Protein AF-A0A090RP21-F1 (afdb_monomer_lite)

Secondary structure (DSSP, 8-state):
------HHHHHHHHTT------S-HHHHHHHHHTTS-S-----TTTHHHHIIIIITTTSS-----SEEEE----------TT-HHHHHHHHHHHHHHHHHTHHHHHHHHHHHHHHHHTTGGGSEEEE---TT-

Organism: NCBI:txid990268

Structure (mmCIF, N/CA/C/O backbone):
data_AF-A0A090RP21-F1
#
_entry.id   AF-A0A090RP21-F1
#
loop_
_atom_site.group_PDB
_atom_site.id
_atom_site.type_symbol
_atom_site.label_atom_id
_atom_site.label_alt_id
_atom_site.label_comp_id
_atom_site.label_asym_id
_atom_site.label_entity_id
_atom_site.label_seq_id
_atom_site.pdbx_PDB_ins_code
_atom_site.Cartn_x
_atom_site.Cartn_y
_atom_site.Cartn_z
_atom_site.occupancy
_atom_site.B_iso_or_equiv
_atom_site.auth_seq_id
_atom_site.auth_comp_id
_atom_site.auth_asym_id
_atom_site.auth_atom_id
_atom_site.pdbx_PDB_model_num
ATOM 1 N N . MET A 1 1 ? -6.096 -27.782 4.492 1.00 27.73 1 MET A N 1
ATOM 2 C CA . MET A 1 1 ? -4.964 -26.935 4.060 1.00 27.73 1 MET A CA 1
ATOM 3 C C . MET A 1 1 ? -5.488 -25.522 3.886 1.00 27.73 1 MET A C 1
ATOM 5 O O . MET A 1 1 ? -6.234 -25.290 2.946 1.00 27.73 1 MET A O 1
ATOM 9 N N . ALA A 1 2 ? -5.179 -24.613 4.811 1.00 24.36 2 ALA A N 1
ATOM 10 C CA . ALA A 1 2 ? -5.430 -23.191 4.603 1.00 24.36 2 ALA A CA 1
ATOM 11 C C . ALA A 1 2 ? -4.261 -22.646 3.774 1.00 24.36 2 ALA A C 1
ATOM 13 O O . ALA A 1 2 ? -3.136 -22.577 4.258 1.00 24.36 2 ALA A O 1
ATOM 14 N N . SER A 1 3 ? -4.507 -22.364 2.497 1.00 31.22 3 SER A N 1
ATOM 15 C CA . SER A 1 3 ? -3.610 -21.519 1.714 1.00 31.22 3 SER A CA 1
ATOM 16 C C . SER A 1 3 ? -3.825 -20.102 2.237 1.00 31.22 3 SER A C 1
ATOM 18 O O . SER A 1 3 ? -4.931 -19.573 2.124 1.00 31.22 3 SER A O 1
ATOM 20 N N . LEU A 1 4 ? -2.803 -19.531 2.877 1.00 32.91 4 LEU A N 1
ATOM 21 C CA . LEU A 1 4 ? -2.715 -18.091 3.104 1.00 32.91 4 LEU A CA 1
ATOM 22 C C . LEU A 1 4 ? -2.572 -17.454 1.719 1.00 32.91 4 LEU A C 1
ATOM 24 O O . LEU A 1 4 ? -1.462 -17.267 1.228 1.00 32.91 4 LEU A O 1
ATOM 28 N N . ARG A 1 5 ? -3.699 -17.238 1.038 1.00 48.06 5 ARG A N 1
ATOM 29 C CA . ARG A 1 5 ? -3.730 -16.393 -0.154 1.00 48.06 5 ARG A CA 1
ATOM 30 C C . ARG A 1 5 ? -3.464 -14.964 0.314 1.00 48.06 5 ARG A C 1
ATOM 32 O O . ARG A 1 5 ? -4.000 -14.592 1.364 1.00 48.06 5 ARG A O 1
ATOM 39 N N . PRO A 1 6 ? -2.677 -14.160 -0.413 1.00 61.09 6 PRO A N 1
ATOM 40 C CA . PRO A 1 6 ? -2.678 -12.722 -0.194 1.00 61.09 6 PRO A CA 1
ATOM 41 C C . PRO A 1 6 ? -4.133 -12.249 -0.253 1.00 61.09 6 PRO A C 1
ATOM 43 O O . PRO A 1 6 ? -4.850 -12.612 -1.188 1.00 61.09 6 PRO A O 1
ATOM 46 N N . VAL A 1 7 ? -4.585 -11.502 0.756 1.00 65.31 7 VAL A N 1
ATOM 47 C CA . VAL A 1 7 ? -5.988 -11.052 0.869 1.00 65.31 7 VAL A CA 1
ATOM 48 C C . VAL A 1 7 ? -6.425 -10.316 -0.405 1.00 65.31 7 VAL A C 1
ATOM 50 O O . VAL A 1 7 ? -7.564 -10.448 -0.847 1.00 65.31 7 VAL A O 1
ATOM 53 N N . ASP A 1 8 ? -5.479 -9.651 -1.065 1.00 79.56 8 ASP A N 1
ATOM 54 C CA . ASP A 1 8 ? -5.719 -8.870 -2.272 1.00 79.56 8 ASP A CA 1
ATOM 55 C C . ASP A 1 8 ? -5.827 -9.718 -3.551 1.00 79.56 8 ASP A C 1
ATOM 57 O O . ASP A 1 8 ? -6.391 -9.262 -4.540 1.00 79.56 8 ASP A O 1
ATOM 61 N N . ALA A 1 9 ? -5.341 -10.965 -3.577 1.00 88.31 9 ALA A N 1
ATOM 62 C CA . ALA A 1 9 ? -5.292 -11.751 -4.816 1.00 88.31 9 ALA A CA 1
ATOM 63 C C . ALA A 1 9 ? -6.685 -11.969 -5.431 1.00 88.31 9 ALA A C 1
ATOM 65 O O . ALA A 1 9 ? -6.852 -11.921 -6.648 1.00 88.31 9 ALA A O 1
ATOM 66 N N . GLU A 1 10 ? -7.696 -12.193 -4.592 1.00 88.94 10 GLU A N 1
ATOM 67 C CA . GLU A 1 10 ? -9.078 -12.333 -5.049 1.00 88.94 10 GLU A CA 1
ATOM 68 C C . GLU A 1 10 ? -9.697 -10.983 -5.438 1.00 88.94 10 GLU A C 1
ATOM 70 O O . GLU A 1 10 ? -10.381 -10.906 -6.455 1.00 88.94 10 GLU A O 1
ATOM 75 N N . LEU A 1 11 ? -9.390 -9.910 -4.700 1.00 90.94 11 LEU A N 1
ATOM 76 C CA . LEU A 1 11 ? -9.810 -8.546 -5.034 1.00 90.94 11 LEU A CA 1
ATOM 77 C C . LEU A 1 11 ? -9.342 -8.163 -6.443 1.00 90.94 11 LEU A C 1
ATOM 79 O O . LEU A 1 11 ? -10.147 -7.747 -7.274 1.00 90.94 11 LEU A O 1
ATOM 83 N N . PHE A 1 12 ? -8.066 -8.380 -6.764 1.00 93.12 12 PHE A N 1
ATOM 84 C CA . PHE A 1 12 ? -7.530 -8.098 -8.096 1.00 93.12 12 PHE A CA 1
ATOM 85 C C . PHE A 1 12 ? -8.213 -8.943 -9.185 1.00 93.12 12 PHE A C 1
ATOM 87 O O . PHE A 1 12 ? -8.559 -8.418 -10.242 1.00 93.12 12 PHE A O 1
ATOM 94 N N . ARG A 1 13 ? -8.489 -10.232 -8.940 1.00 93.69 13 ARG A N 1
ATOM 95 C CA . ARG A 1 13 ? -9.213 -11.072 -9.917 1.00 93.69 13 ARG A CA 1
ATOM 96 C C . ARG A 1 13 ? -10.615 -10.569 -10.207 1.00 93.69 13 ARG A C 1
ATOM 98 O O . ARG A 1 13 ? -11.022 -10.546 -11.366 1.00 93.69 13 ARG A O 1
ATOM 105 N N . GLN A 1 14 ? -11.347 -10.169 -9.173 1.00 93.50 14 GLN A N 1
ATOM 106 C CA . GLN A 1 14 ? -12.709 -9.663 -9.334 1.00 93.50 14 GLN A CA 1
ATOM 107 C C . GLN A 1 14 ? -12.744 -8.321 -10.068 1.00 93.50 14 GLN A C 1
ATOM 109 O O . GLN A 1 14 ? -13.706 -8.037 -10.773 1.00 93.50 14 GLN A O 1
ATOM 114 N N . ASN A 1 15 ? -11.644 -7.570 -10.018 1.00 95.00 15 ASN A N 1
ATOM 115 C CA . ASN A 1 15 ? -11.440 -6.363 -10.813 1.00 95.00 15 ASN A CA 1
ATOM 116 C C . ASN A 1 15 ? -10.817 -6.629 -12.199 1.00 95.00 15 ASN A C 1
ATOM 118 O O . ASN A 1 15 ? -10.341 -5.708 -12.857 1.00 95.00 15 ASN A O 1
ATOM 122 N N . GLY A 1 16 ? -10.824 -7.882 -12.667 1.00 95.38 16 GLY A N 1
ATOM 123 C CA . GLY A 1 16 ? -10.448 -8.244 -14.035 1.00 95.38 16 GLY A CA 1
ATOM 124 C C . GLY A 1 16 ? -8.952 -8.450 -14.278 1.00 95.38 16 GLY A C 1
ATOM 125 O O . GLY A 1 16 ? -8.548 -8.620 -15.429 1.00 95.38 16 GLY A O 1
ATOM 126 N N . PHE A 1 17 ? -8.120 -8.470 -13.233 1.00 95.12 17 PHE A N 1
ATOM 127 C CA . PHE A 1 17 ? -6.693 -8.752 -13.377 1.00 95.12 17 PHE A CA 1
ATOM 128 C C . PHE A 1 17 ? -6.408 -10.257 -13.425 1.00 95.12 17 PHE A C 1
ATOM 130 O O . PHE A 1 17 ? -7.000 -11.064 -12.705 1.00 95.12 17 PHE A O 1
ATOM 137 N N . ASN A 1 18 ? -5.411 -10.635 -14.225 1.00 94.56 18 ASN A N 1
ATOM 138 C CA . ASN A 1 18 ? -4.840 -11.977 -14.190 1.00 94.56 18 ASN A CA 1
ATOM 139 C C . ASN A 1 18 ? -3.812 -12.059 -13.055 1.00 94.56 18 ASN A C 1
ATOM 141 O O . ASN A 1 18 ? -2.740 -11.469 -13.144 1.00 94.56 18 ASN A O 1
ATOM 145 N N . VAL A 1 19 ? -4.133 -12.795 -11.988 1.00 93.56 19 VAL A N 1
ATOM 146 C CA . VAL A 1 19 ? -3.294 -12.858 -10.779 1.00 93.56 19 VAL A CA 1
ATOM 147 C C . VAL A 1 19 ? -2.500 -14.161 -10.703 1.00 93.56 19 VAL A C 1
ATOM 149 O O . VAL A 1 19 ? -3.079 -15.252 -10.638 1.00 93.56 19 VAL A O 1
ATOM 152 N N . VAL A 1 20 ? -1.172 -14.035 -10.630 1.00 91.75 20 VAL A N 1
ATOM 153 C CA . VAL A 1 20 ? -0.220 -15.146 -10.477 1.00 91.75 20 VAL A CA 1
ATOM 154 C C . VAL A 1 20 ? 0.177 -15.313 -9.002 1.00 91.75 20 VAL A C 1
ATOM 156 O O . VAL A 1 20 ? 1.008 -14.578 -8.484 1.00 91.75 20 VAL A O 1
ATOM 159 N N . GLU A 1 21 ? -0.369 -16.328 -8.326 1.00 87.06 21 GLU A N 1
ATOM 160 C CA . GLU A 1 21 ? -0.042 -16.671 -6.926 1.00 87.06 21 GLU A CA 1
ATOM 161 C C . GLU A 1 21 ? 1.017 -17.781 -6.853 1.00 87.06 21 GLU A C 1
ATOM 163 O O . GLU A 1 21 ? 0.725 -18.944 -6.567 1.00 87.06 21 GLU A O 1
ATOM 168 N N . ARG A 1 22 ? 2.266 -17.454 -7.176 1.00 82.38 22 ARG A N 1
ATOM 169 C CA . ARG A 1 22 ? 3.395 -18.389 -7.051 1.00 82.38 22 ARG A CA 1
ATOM 170 C C . ARG A 1 22 ? 4.602 -17.668 -6.473 1.00 82.38 22 ARG A C 1
ATOM 172 O O . ARG A 1 22 ? 4.677 -16.447 -6.572 1.00 82.38 22 ARG A O 1
ATOM 179 N N . GLY A 1 23 ? 5.566 -18.441 -5.979 1.00 81.44 23 GLY A N 1
ATOM 180 C CA . GLY A 1 23 ? 6.829 -17.930 -5.451 1.00 81.44 23 GLY A CA 1
ATOM 181 C C . GLY A 1 23 ? 6.702 -17.297 -4.068 1.00 81.44 23 GLY A C 1
ATOM 182 O O . GLY A 1 23 ? 5.667 -17.383 -3.412 1.00 81.44 23 GLY A O 1
ATOM 183 N N . ASP A 1 24 ? 7.796 -16.688 -3.645 1.00 85.81 24 ASP A N 1
ATOM 184 C CA . ASP A 1 24 ? 7.941 -15.897 -2.429 1.00 85.81 24 ASP A CA 1
ATOM 185 C C . ASP A 1 24 ? 8.443 -14.483 -2.766 1.00 85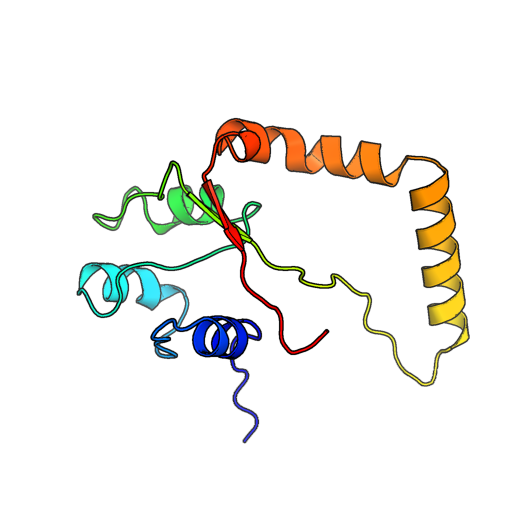.81 24 ASP A C 1
ATOM 187 O O . ASP A 1 24 ? 8.706 -14.154 -3.929 1.00 85.81 24 ASP A O 1
ATOM 191 N N . PHE A 1 25 ? 8.579 -13.651 -1.735 1.00 83.81 25 PHE A N 1
ATOM 192 C CA . PHE A 1 25 ? 9.059 -12.277 -1.859 1.00 83.81 25 PHE A CA 1
ATOM 193 C C . PHE A 1 25 ? 10.442 -12.180 -2.525 1.00 83.81 25 PHE A C 1
ATOM 195 O O . PHE A 1 25 ? 10.675 -11.267 -3.311 1.00 83.81 25 PHE A O 1
ATOM 202 N N . ASP A 1 26 ? 11.347 -13.128 -2.274 1.00 82.12 26 ASP A N 1
ATOM 203 C CA . ASP A 1 26 ? 12.704 -13.086 -2.829 1.00 82.12 26 ASP A CA 1
ATOM 204 C C . ASP A 1 26 ? 12.715 -13.417 -4.330 1.00 82.12 26 ASP A C 1
ATOM 206 O O . ASP A 1 26 ? 13.483 -12.845 -5.106 1.00 82.12 26 ASP A O 1
ATOM 210 N N . SER A 1 27 ? 11.826 -14.311 -4.767 1.00 91.50 27 SER A N 1
ATOM 211 C CA . SER A 1 27 ? 11.704 -14.717 -6.171 1.00 91.50 27 SER A CA 1
ATOM 212 C C . SER A 1 27 ? 10.882 -13.754 -7.038 1.00 91.50 27 SER A C 1
ATOM 214 O O . SER A 1 27 ? 10.976 -13.813 -8.267 1.00 91.50 27 SER A O 1
ATOM 216 N N . VAL A 1 28 ? 10.065 -12.877 -6.439 1.00 93.25 28 VAL A N 1
ATOM 217 C CA . VAL A 1 28 ? 9.033 -12.123 -7.169 1.00 93.25 28 VAL A CA 1
ATOM 218 C C . VAL A 1 28 ? 9.620 -11.183 -8.228 1.00 93.25 28 VAL A C 1
ATOM 220 O O . VAL A 1 28 ? 9.143 -11.158 -9.361 1.00 93.25 28 VAL A O 1
ATOM 223 N N . PHE A 1 29 ? 10.706 -10.473 -7.914 1.00 95.12 29 PHE A N 1
ATOM 224 C CA . PHE A 1 29 ? 11.335 -9.519 -8.837 1.00 95.12 29 PHE A CA 1
ATOM 225 C C . PHE A 1 29 ? 12.069 -10.215 -9.980 1.00 95.12 29 PHE A C 1
ATOM 227 O O . PHE A 1 29 ? 12.040 -9.754 -11.123 1.00 95.12 29 PHE A O 1
ATOM 234 N N . LYS A 1 30 ? 12.670 -11.378 -9.706 1.00 95.44 30 LYS A N 1
ATOM 235 C CA . LYS A 1 30 ? 13.229 -12.211 -10.768 1.00 95.44 30 LYS A CA 1
ATOM 236 C C . LYS A 1 30 ? 12.135 -12.654 -11.739 1.00 95.44 30 LYS A C 1
ATOM 238 O O . LYS A 1 30 ? 12.326 -12.561 -12.942 1.00 95.44 30 LYS A O 1
ATOM 243 N N . ARG A 1 31 ? 10.985 -13.086 -11.229 1.00 94.94 31 ARG A N 1
ATOM 244 C CA . ARG A 1 31 ? 9.880 -13.585 -12.061 1.00 94.94 31 ARG A CA 1
ATOM 245 C C . ARG A 1 31 ? 9.173 -12.476 -12.841 1.00 94.94 31 ARG A C 1
ATOM 247 O O . ARG A 1 31 ? 8.778 -12.703 -13.980 1.00 94.94 31 ARG A O 1
ATOM 254 N N . LEU A 1 32 ? 9.114 -11.268 -12.276 1.00 95.75 32 LEU A N 1
ATOM 255 C CA . LEU A 1 32 ? 8.749 -10.052 -13.009 1.00 95.75 32 LEU A CA 1
ATOM 256 C C . LEU A 1 32 ? 9.724 -9.795 -14.166 1.00 95.75 32 LEU A C 1
ATOM 258 O O . LEU A 1 32 ? 9.307 -9.587 -15.298 1.00 95.75 32 LEU A O 1
ATOM 262 N N . THR A 1 33 ? 11.032 -9.882 -13.902 1.00 96.38 33 THR A N 1
ATOM 263 C CA . THR A 1 33 ? 12.076 -9.725 -14.932 1.00 96.38 33 THR A CA 1
ATOM 264 C C . THR A 1 33 ? 11.984 -10.800 -16.021 1.00 96.38 33 THR A C 1
ATOM 266 O O . THR A 1 33 ? 12.216 -10.512 -17.192 1.00 96.38 33 THR A O 1
ATOM 269 N N . ASP A 1 34 ? 11.622 -12.028 -15.645 1.00 96.12 34 ASP A N 1
ATOM 270 C CA . ASP A 1 34 ? 11.434 -13.157 -16.561 1.00 96.12 34 ASP A CA 1
ATOM 271 C C . ASP A 1 34 ? 10.108 -13.064 -17.358 1.00 96.12 34 ASP A C 1
ATOM 273 O O . ASP A 1 34 ? 9.859 -13.897 -18.231 1.00 96.12 34 ASP A O 1
ATOM 277 N N . GLY A 1 35 ? 9.268 -12.053 -17.093 1.00 95.50 35 GLY A N 1
ATOM 278 C CA . GLY A 1 35 ? 8.037 -11.779 -17.839 1.00 95.50 35 GLY A CA 1
ATOM 279 C C . GLY A 1 35 ? 6.849 -12.665 -17.461 1.00 95.50 35 GLY A C 1
ATOM 280 O O . GLY A 1 35 ? 5.947 -12.857 -18.273 1.00 95.50 35 GLY A O 1
ATOM 281 N N . GLU A 1 36 ? 6.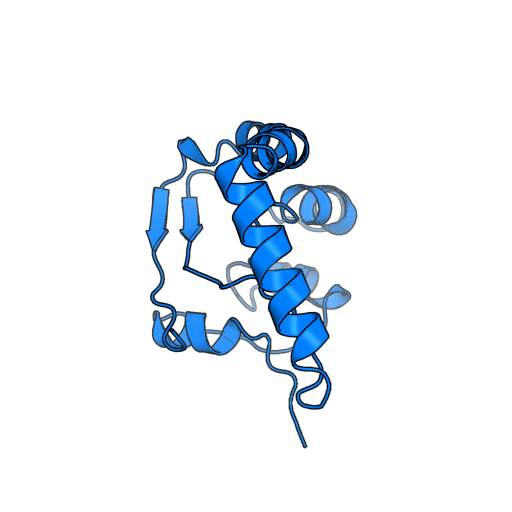827 -13.233 -16.250 1.00 95.06 36 GLU A N 1
ATOM 282 C CA . GLU A 1 36 ? 5.690 -14.049 -15.794 1.00 95.06 36 GLU A CA 1
ATOM 283 C C . GLU A 1 36 ? 4.425 -13.222 -15.487 1.00 95.06 36 GLU A C 1
ATOM 285 O O . GLU A 1 36 ? 3.324 -13.773 -15.438 1.00 95.06 36 GLU A O 1
ATOM 290 N N . PHE A 1 37 ? 4.582 -11.921 -15.248 1.00 95.06 37 PHE A N 1
ATOM 291 C CA . PHE A 1 37 ? 3.528 -10.929 -15.021 1.00 95.06 37 PHE A CA 1
ATOM 292 C C . PHE A 1 37 ? 4.106 -9.527 -15.257 1.00 95.06 37 PHE A C 1
ATOM 294 O O . PHE A 1 37 ? 5.322 -9.356 -15.232 1.00 95.06 37 PHE A O 1
ATOM 301 N N . ASP A 1 38 ? 3.247 -8.531 -15.477 1.00 95.25 38 ASP A N 1
ATOM 302 C CA . ASP A 1 38 ? 3.677 -7.196 -15.922 1.00 95.25 38 ASP A CA 1
ATOM 303 C C . ASP A 1 38 ? 4.020 -6.231 -14.775 1.00 95.25 38 ASP A C 1
ATOM 305 O O . ASP A 1 38 ? 4.736 -5.250 -14.975 1.00 95.25 38 ASP A O 1
ATOM 309 N N . PHE A 1 39 ? 3.505 -6.480 -13.567 1.00 94.75 39 PHE A N 1
ATOM 310 C CA . PHE A 1 39 ? 3.742 -5.630 -12.401 1.00 94.75 39 PHE A CA 1
ATOM 311 C C . PHE A 1 39 ? 3.538 -6.381 -11.080 1.00 94.75 39 PHE A C 1
ATOM 313 O O . PHE A 1 39 ? 2.906 -7.435 -11.025 1.00 94.75 39 PHE A O 1
ATOM 320 N N . VAL A 1 40 ? 4.058 -5.792 -10.001 1.00 93.62 40 VAL A N 1
ATOM 321 C CA . VAL A 1 40 ? 3.761 -6.154 -8.608 1.00 93.62 40 VAL A CA 1
ATOM 322 C C . VAL A 1 40 ? 3.335 -4.904 -7.857 1.00 93.62 40 VAL A C 1
ATOM 324 O O . VAL A 1 40 ? 3.837 -3.814 -8.137 1.00 93.62 40 VAL A O 1
ATOM 327 N N . CYS A 1 41 ? 2.416 -5.057 -6.909 1.00 91.50 41 CYS A N 1
ATOM 328 C CA . CYS A 1 41 ? 1.926 -3.959 -6.085 1.00 91.50 41 CYS A CA 1
ATOM 329 C C . CYS A 1 41 ? 2.400 -4.115 -4.641 1.00 91.50 41 CYS A C 1
ATOM 331 O O . CYS A 1 41 ? 2.455 -5.222 -4.114 1.00 91.50 41 CYS A O 1
ATOM 333 N N . PHE A 1 42 ? 2.696 -2.980 -4.021 1.00 92.12 42 PHE A N 1
ATOM 334 C CA . PHE A 1 42 ? 2.981 -2.827 -2.597 1.00 92.12 42 PHE A CA 1
ATOM 335 C C . PHE A 1 42 ? 2.186 -1.629 -2.081 1.00 92.12 42 PHE A C 1
ATOM 337 O O . PHE A 1 42 ? 1.756 -0.792 -2.885 1.00 92.12 42 PHE A O 1
ATOM 344 N N . GLY A 1 43 ? 2.010 -1.523 -0.761 1.00 91.75 43 GLY A N 1
ATOM 345 C CA . GLY A 1 43 ? 1.415 -0.329 -0.169 1.00 91.75 43 GLY A CA 1
ATOM 346 C C . GLY A 1 43 ? 2.204 0.920 -0.565 1.00 91.75 43 GLY A C 1
ATOM 347 O O . GLY A 1 43 ? 3.426 0.872 -0.724 1.00 91.75 43 GLY A O 1
ATOM 348 N N . ALA A 1 44 ? 1.531 2.063 -0.722 1.00 93.12 44 ALA A N 1
ATOM 349 C CA . ALA A 1 44 ? 2.212 3.317 -1.059 1.00 93.12 44 ALA A CA 1
ATOM 350 C C . ALA A 1 44 ? 3.282 3.697 -0.015 1.00 93.12 44 ALA A C 1
ATOM 352 O O . ALA A 1 44 ? 4.298 4.296 -0.350 1.00 93.12 44 ALA A O 1
ATOM 353 N N . ASN A 1 45 ? 3.085 3.278 1.236 1.00 92.38 45 ASN A N 1
ATOM 354 C CA . ASN A 1 45 ? 4.029 3.426 2.339 1.00 92.38 45 ASN A CA 1
ATOM 355 C C . ASN A 1 45 ? 5.237 2.467 2.288 1.00 92.38 45 ASN A C 1
ATOM 357 O O . ASN A 1 45 ? 6.157 2.637 3.076 1.00 92.38 45 ASN A O 1
ATOM 361 N N . GLU A 1 46 ? 5.241 1.467 1.403 1.00 92.94 46 GLU A N 1
ATOM 362 C CA . GLU A 1 46 ? 6.282 0.427 1.311 1.00 92.94 46 GLU A CA 1
ATOM 363 C C . GLU A 1 46 ? 7.007 0.452 -0.040 1.00 92.94 46 GLU A C 1
ATOM 365 O O . GLU A 1 46 ? 8.187 0.115 -0.127 1.00 92.94 46 GLU A O 1
ATOM 370 N N . ALA A 1 47 ? 6.305 0.845 -1.109 1.00 94.12 47 ALA A N 1
ATOM 371 C CA . ALA A 1 47 ? 6.752 0.677 -2.489 1.00 94.12 47 ALA A CA 1
ATOM 372 C C . ALA A 1 47 ? 8.131 1.294 -2.769 1.00 94.12 47 ALA A C 1
ATOM 374 O O . ALA A 1 47 ? 8.937 0.686 -3.475 1.00 94.12 47 ALA A O 1
ATOM 375 N N . LEU A 1 48 ? 8.414 2.476 -2.206 1.00 95.75 48 LEU A N 1
ATOM 376 C CA . LEU A 1 48 ? 9.707 3.139 -2.380 1.00 95.75 48 LEU A CA 1
ATOM 377 C C . LEU A 1 48 ? 10.836 2.364 -1.694 1.00 95.75 48 LEU A C 1
ATOM 379 O O . LEU A 1 48 ? 11.829 2.042 -2.339 1.00 95.75 48 LEU A O 1
ATOM 383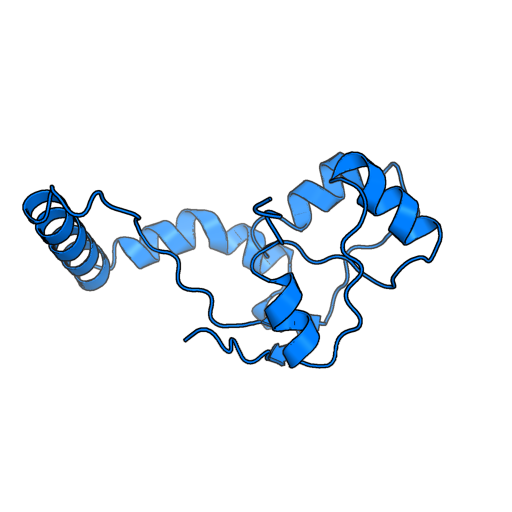 N N . GLU A 1 49 ? 10.665 2.009 -0.419 1.00 95.38 49 GLU A N 1
ATOM 384 C CA . GLU A 1 49 ? 11.682 1.285 0.349 1.00 95.38 49 GLU A CA 1
ATOM 385 C C . GLU A 1 49 ? 11.960 -0.097 -0.258 1.00 95.38 49 GLU A C 1
ATOM 387 O O . GLU A 1 49 ? 13.117 -0.504 -0.404 1.00 95.38 49 GLU A O 1
ATOM 392 N N . VAL A 1 50 ? 10.911 -0.814 -0.670 1.00 95.06 50 VAL A N 1
ATOM 393 C CA . VAL A 1 50 ? 11.041 -2.099 -1.368 1.00 95.06 50 VAL A CA 1
ATOM 394 C C . VAL A 1 50 ? 11.826 -1.922 -2.667 1.00 95.06 50 VAL A C 1
ATOM 396 O O . VAL A 1 50 ? 12.752 -2.693 -2.936 1.00 95.06 50 VAL A O 1
ATOM 399 N N . PHE A 1 51 ? 11.500 -0.898 -3.460 1.00 96.00 51 PHE A N 1
ATOM 400 C CA . PHE A 1 51 ? 12.195 -0.626 -4.712 1.00 96.00 51 PHE A CA 1
ATOM 401 C C . PHE A 1 51 ? 13.679 -0.316 -4.485 1.00 96.00 51 PHE A C 1
ATOM 403 O O . PHE A 1 51 ? 14.542 -0.954 -5.089 1.00 96.00 51 PHE A O 1
ATOM 410 N N . GLU A 1 52 ? 13.996 0.612 -3.588 1.00 96.25 52 GLU A N 1
ATOM 411 C CA . GLU A 1 52 ? 15.371 1.046 -3.332 1.00 96.25 52 GLU A CA 1
ATOM 412 C C . GLU A 1 52 ? 16.238 -0.073 -2.743 1.00 96.25 52 GLU A C 1
ATOM 414 O O . GLU A 1 52 ? 17.375 -0.279 -3.177 1.00 96.25 52 GLU A O 1
ATOM 419 N N . SER A 1 53 ? 15.699 -0.834 -1.787 1.00 95.75 53 SER A N 1
ATOM 420 C CA . SER A 1 53 ? 16.466 -1.854 -1.064 1.00 95.75 53 SER A CA 1
ATOM 421 C C . SER A 1 53 ? 16.595 -3.182 -1.816 1.00 95.75 53 SER A C 1
ATOM 423 O O . SER A 1 53 ? 17.600 -3.881 -1.658 1.00 95.75 53 SER A O 1
ATOM 425 N N . ARG A 1 54 ? 15.601 -3.559 -2.634 1.00 93.75 54 ARG A N 1
ATOM 426 C CA . ARG A 1 54 ? 15.542 -4.888 -3.275 1.00 93.75 54 ARG A CA 1
ATOM 427 C C . ARG A 1 54 ? 15.634 -4.861 -4.793 1.00 93.75 54 ARG A C 1
ATOM 429 O O . ARG A 1 54 ? 16.047 -5.865 -5.369 1.00 93.75 54 ARG A O 1
ATOM 436 N N . VAL A 1 55 ? 15.265 -3.757 -5.443 1.00 95.56 55 VAL A N 1
ATOM 437 C CA . VAL A 1 55 ? 15.022 -3.744 -6.894 1.00 95.56 55 VAL A CA 1
ATOM 438 C C . VAL A 1 55 ? 16.037 -2.907 -7.660 1.00 95.56 55 VAL A C 1
ATOM 440 O O . VAL A 1 55 ? 16.684 -3.438 -8.562 1.00 95.56 55 VAL A O 1
ATOM 443 N N . ALA A 1 56 ? 16.224 -1.641 -7.278 1.00 95.69 56 ALA A N 1
ATOM 444 C CA . ALA A 1 56 ? 16.891 -0.611 -8.080 1.00 95.69 56 ALA A CA 1
ATOM 445 C C . ALA A 1 56 ? 18.296 -0.992 -8.587 1.00 95.69 56 ALA A C 1
ATOM 447 O O . ALA A 1 56 ? 18.691 -0.585 -9.675 1.00 95.69 56 ALA A O 1
ATOM 448 N N . ASN A 1 57 ? 19.039 -1.796 -7.819 1.00 95.56 57 ASN A N 1
ATOM 449 C CA . ASN A 1 57 ? 20.405 -2.219 -8.154 1.00 95.56 57 ASN A CA 1
ATOM 450 C C . ASN A 1 57 ? 20.524 -3.696 -8.573 1.00 95.56 57 ASN A C 1
ATOM 452 O O . ASN A 1 57 ? 21.628 -4.162 -8.845 1.00 95.56 57 ASN A O 1
ATOM 456 N N . GLN A 1 58 ? 19.422 -4.450 -8.574 1.00 95.62 58 GLN A N 1
ATOM 457 C CA . GLN A 1 58 ? 19.433 -5.907 -8.761 1.00 95.62 58 GLN A CA 1
ATOM 458 C C . GLN A 1 58 ? 18.664 -6.358 -10.005 1.00 95.62 58 GLN A C 1
ATOM 460 O O . GLN A 1 58 ? 19.014 -7.378 -10.597 1.00 95.62 58 GLN A O 1
ATOM 465 N N . TYR A 1 59 ? 17.644 -5.603 -10.417 1.00 96.38 59 TYR A N 1
ATOM 466 C CA . TYR A 1 59 ? 16.740 -5.993 -11.493 1.00 96.38 59 TYR A CA 1
ATOM 467 C C . TYR A 1 59 ? 16.485 -4.829 -12.457 1.00 96.38 59 TYR A C 1
ATOM 469 O O . TYR A 1 59 ? 16.442 -3.677 -12.024 1.00 96.38 59 TYR A O 1
ATOM 477 N N . PRO A 1 60 ? 16.256 -5.096 -13.756 1.00 95.94 60 PRO A N 1
ATOM 478 C CA . PRO A 1 60 ? 15.887 -4.084 -14.745 1.00 95.94 60 PRO A CA 1
ATOM 479 C C . PRO A 1 60 ? 14.397 -3.711 -14.632 1.00 95.94 60 PRO A C 1
ATOM 481 O O . PRO A 1 60 ? 13.651 -3.756 -15.606 1.00 95.94 60 PRO A O 1
ATOM 484 N N . ILE A 1 61 ? 13.948 -3.382 -13.424 1.00 96.00 61 ILE A N 1
ATOM 485 C CA . ILE A 1 61 ? 12.564 -3.034 -13.094 1.00 96.00 61 ILE A CA 1
ATOM 486 C C . ILE A 1 61 ? 12.527 -1.558 -12.707 1.00 96.00 61 ILE A C 1
ATOM 488 O O . ILE A 1 61 ? 13.472 -1.035 -12.123 1.00 96.00 61 ILE A O 1
ATOM 492 N N . SER A 1 62 ? 11.429 -0.881 -13.030 1.00 95.88 62 SER A N 1
ATOM 493 C CA . SER A 1 62 ? 11.202 0.520 -12.669 1.00 95.88 62 SER A CA 1
ATOM 494 C C . SER A 1 62 ? 10.022 0.649 -11.714 1.00 95.88 62 SER A C 1
ATOM 496 O O . SER A 1 62 ? 9.044 -0.089 -11.827 1.00 95.88 62 SER A O 1
ATOM 498 N N . LEU A 1 63 ? 10.090 1.623 -10.807 1.00 95.31 63 LEU A N 1
ATOM 499 C CA . LEU A 1 63 ? 8.927 2.044 -10.035 1.00 95.31 63 LEU A CA 1
ATOM 500 C C . LEU A 1 63 ? 7.950 2.777 -10.966 1.00 95.31 63 LEU A C 1
ATOM 502 O O . LEU A 1 63 ? 8.311 3.775 -11.592 1.00 95.31 63 LEU A O 1
ATOM 506 N N . VAL A 1 64 ? 6.715 2.283 -11.069 1.00 93.38 64 VAL A N 1
ATOM 507 C CA . VAL A 1 64 ? 5.695 2.875 -11.945 1.00 93.38 64 VAL A CA 1
ATOM 508 C C . VAL A 1 64 ? 5.287 4.253 -11.416 1.00 93.38 64 VAL A C 1
ATOM 510 O O . VAL A 1 64 ? 4.906 4.399 -10.251 1.00 93.38 64 VAL A O 1
ATOM 513 N N . GLY A 1 65 ? 5.366 5.265 -12.282 1.00 92.94 65 GLY A N 1
ATOM 514 C CA . GLY A 1 65 ? 4.883 6.625 -12.036 1.00 92.94 65 GLY A CA 1
ATOM 515 C C . GLY A 1 65 ? 3.578 6.918 -12.781 1.00 92.94 65 GLY A C 1
ATOM 516 O O . GLY A 1 65 ? 3.179 6.173 -13.671 1.00 92.94 65 GLY A O 1
ATOM 517 N N . GLY A 1 66 ? 2.908 8.013 -12.418 1.00 95.25 66 GLY A N 1
ATOM 518 C CA . GLY 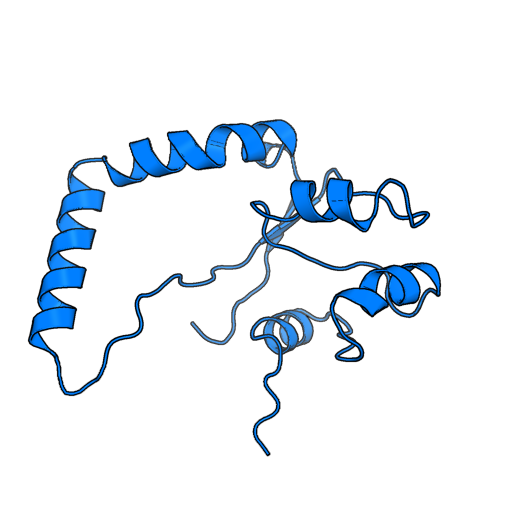A 1 66 ? 1.729 8.523 -13.133 1.00 95.25 66 GLY A CA 1
ATOM 519 C C . GLY A 1 66 ? 0.416 7.772 -12.889 1.00 95.25 66 GLY A C 1
ATOM 520 O O . GLY A 1 66 ? -0.637 8.343 -13.134 1.00 95.25 66 GLY A O 1
ATOM 521 N N . VAL A 1 67 ? 0.455 6.555 -12.344 1.00 96.12 67 VAL A N 1
ATOM 522 C CA . VAL A 1 67 ? -0.733 5.759 -12.004 1.00 96.12 67 VAL A CA 1
ATOM 523 C C . VAL A 1 67 ? -0.571 5.087 -10.640 1.00 96.12 67 VAL A C 1
ATOM 525 O O . VAL A 1 67 ? 0.550 4.796 -10.201 1.00 96.12 67 VAL A O 1
ATOM 528 N N . MET A 1 68 ? -1.686 4.869 -9.946 1.00 96.00 68 MET A N 1
ATOM 529 C CA . MET A 1 68 ? -1.770 4.042 -8.747 1.00 96.00 68 MET A CA 1
ATOM 530 C C . MET A 1 68 ? -3.061 3.232 -8.721 1.00 96.00 68 MET A C 1
ATOM 532 O O . MET A 1 68 ? -4.081 3.639 -9.275 1.00 96.00 68 MET A O 1
ATOM 536 N N . ILE A 1 69 ? -2.993 2.087 -8.053 1.00 95.38 69 ILE A N 1
ATOM 537 C CA . ILE A 1 69 ? -4.153 1.266 -7.730 1.00 95.38 69 ILE A CA 1
ATOM 538 C C . ILE A 1 69 ? -4.652 1.691 -6.357 1.00 95.38 69 ILE A C 1
ATOM 540 O O . ILE A 1 69 ? -3.857 1.827 -5.429 1.00 95.38 69 ILE A O 1
ATOM 544 N N . GLU A 1 70 ? -5.957 1.889 -6.233 1.00 94.94 70 GLU A N 1
ATOM 545 C CA . GLU A 1 70 ? -6.576 2.268 -4.973 1.00 94.94 70 GLU A CA 1
ATOM 546 C C . GLU A 1 70 ? -7.844 1.463 -4.731 1.00 94.94 70 GLU A C 1
ATOM 548 O O . GLU A 1 70 ? -8.686 1.317 -5.613 1.00 94.94 70 GLU A O 1
ATOM 553 N N . TYR A 1 71 ? -7.990 0.964 -3.511 1.00 93.06 71 TYR A N 1
ATOM 554 C CA . TYR A 1 71 ? -9.189 0.284 -3.053 1.00 93.06 71 TYR A CA 1
ATOM 555 C C . TYR A 1 71 ? -9.367 0.495 -1.555 1.00 93.06 71 TYR A C 1
ATOM 557 O O . TYR A 1 71 ? -8.374 0.645 -0.835 1.00 93.06 71 TYR A O 1
ATOM 565 N N . PRO A 1 72 ? -10.611 0.492 -1.046 1.00 90.38 72 PRO A N 1
ATOM 566 C CA . PRO A 1 72 ? -10.816 0.574 0.385 1.00 90.38 72 PRO A CA 1
ATOM 567 C C . PRO A 1 72 ? -10.336 -0.726 1.036 1.00 90.38 72 PRO A C 1
ATOM 569 O O . PRO A 1 72 ? -10.786 -1.817 0.686 1.00 90.38 72 PRO A O 1
ATOM 572 N N . PHE A 1 73 ? -9.425 -0.608 1.998 1.00 85.44 73 PHE A N 1
ATOM 573 C CA . PHE A 1 73 ? -8.884 -1.731 2.753 1.00 85.44 73 PHE A CA 1
ATOM 574 C C . PHE A 1 73 ? -8.943 -1.403 4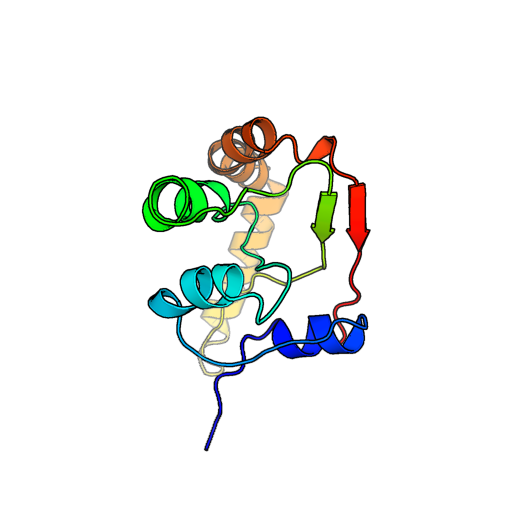.251 1.00 85.44 73 PHE A C 1
ATOM 576 O O . PHE A 1 73 ? -8.187 -0.548 4.719 1.00 85.44 73 PHE A O 1
ATOM 583 N N . PRO A 1 74 ? -9.871 -2.007 5.016 1.00 84.12 74 PRO A N 1
ATOM 584 C CA . PRO A 1 74 ? -10.069 -1.636 6.410 1.00 84.12 74 PRO A CA 1
ATOM 585 C C . PRO A 1 74 ? -8.881 -2.089 7.267 1.00 84.12 74 PRO A C 1
ATOM 587 O O . PRO A 1 74 ? -8.655 -3.283 7.467 1.00 84.12 74 PRO A O 1
ATOM 590 N N . LEU A 1 75 ? -8.144 -1.125 7.823 1.00 84.56 75 LEU A N 1
ATOM 591 C CA . LEU A 1 75 ? -7.130 -1.387 8.839 1.00 84.56 75 LEU A CA 1
ATOM 592 C C . LEU A 1 75 ? -7.805 -1.468 10.212 1.00 84.56 75 LEU A C 1
ATOM 594 O O . LEU A 1 75 ? -8.296 -0.468 10.734 1.00 84.56 75 LEU A O 1
ATOM 598 N N . VAL A 1 76 ? -7.845 -2.669 10.787 1.00 89.12 76 VAL A N 1
ATOM 599 C CA . VAL A 1 76 ? -8.582 -2.959 12.025 1.00 89.12 76 VAL A CA 1
ATOM 600 C C . VAL A 1 76 ? -7.705 -3.639 13.069 1.00 89.12 76 VAL A C 1
ATOM 602 O O . VAL A 1 76 ? -6.748 -4.345 12.748 1.00 89.12 76 VAL A O 1
ATOM 605 N N . PHE A 1 77 ? -8.070 -3.470 14.339 1.00 91.56 77 PHE A N 1
ATOM 606 C CA . PHE A 1 77 ? -7.519 -4.273 15.425 1.00 91.56 77 PHE A CA 1
ATOM 607 C C . PHE A 1 77 ? -8.290 -5.590 15.546 1.00 91.56 77 PHE A C 1
ATOM 609 O O . PHE A 1 77 ? -9.500 -5.590 15.765 1.00 91.56 77 PHE A O 1
ATOM 616 N N . TYR A 1 78 ? -7.581 -6.715 15.459 1.00 91.69 78 TYR A N 1
ATOM 617 C CA . TYR A 1 78 ? -8.140 -8.028 15.779 1.00 91.69 78 TYR A CA 1
ATOM 618 C C . TYR A 1 78 ? -8.058 -8.274 17.285 1.00 91.69 78 TYR A C 1
ATOM 620 O O . TYR A 1 78 ? -6.989 -8.161 17.886 1.00 91.69 78 TYR A O 1
ATOM 628 N N . ILE A 1 79 ? -9.191 -8.614 17.897 1.00 94.00 79 ILE A N 1
ATOM 629 C CA . ILE A 1 79 ? -9.325 -8.774 19.349 1.00 94.00 79 ILE A CA 1
ATOM 630 C C . ILE A 1 79 ? -9.930 -10.144 19.639 1.00 94.00 79 ILE A C 1
ATOM 632 O O . ILE A 1 79 ? -10.760 -10.643 18.880 1.00 94.00 79 ILE A O 1
ATOM 636 N N . ASN A 1 80 ? -9.506 -10.765 20.741 1.00 95.12 80 ASN A N 1
ATOM 637 C CA . ASN A 1 80 ? -10.125 -11.998 21.215 1.00 95.12 80 ASN A CA 1
ATOM 638 C C . ASN A 1 80 ? -11.601 -11.737 21.578 1.00 95.12 80 ASN A C 1
ATOM 640 O O . ASN A 1 80 ? -11.890 -10.830 22.358 1.00 95.12 80 ASN A O 1
ATOM 644 N N . ALA A 1 81 ? -12.510 -12.557 21.044 1.00 94.69 81 ALA A N 1
ATOM 645 C CA . ALA A 1 81 ? -13.948 -12.475 21.297 1.00 94.69 81 ALA A CA 1
ATOM 646 C C . ALA A 1 81 ? -14.313 -12.571 22.791 1.00 94.69 81 ALA A C 1
ATOM 648 O O . ALA A 1 81 ? -15.295 -11.966 23.215 1.00 94.69 81 ALA A O 1
ATOM 649 N N . ASP A 1 82 ? -13.493 -13.249 23.598 1.00 97.44 82 ASP A N 1
ATOM 650 C CA . ASP A 1 82 ? -13.692 -13.378 25.047 1.00 97.44 82 ASP A CA 1
ATOM 651 C C . ASP A 1 82 ? -13.275 -12.120 25.836 1.00 97.44 82 ASP A C 1
ATOM 653 O O . ASP A 1 82 ? -13.349 -12.102 27.064 1.00 97.44 82 ASP A O 1
ATOM 657 N N . ASN A 1 83 ? -12.823 -11.055 25.160 1.00 96.94 83 ASN A N 1
ATOM 658 C CA . ASN A 1 83 ? -12.421 -9.796 25.788 1.00 96.94 83 ASN A CA 1
ATOM 659 C C . ASN A 1 83 ? -13.163 -8.575 25.200 1.00 96.94 83 ASN A C 1
ATOM 661 O O . ASN A 1 83 ? -12.542 -7.693 24.593 1.00 96.94 83 ASN A O 1
ATOM 665 N N . PRO A 1 84 ? -14.495 -8.494 25.381 1.00 96.38 84 PRO A N 1
ATOM 666 C CA . PRO A 1 84 ? -15.298 -7.391 24.852 1.00 96.38 84 PRO A CA 1
ATOM 667 C C . PRO A 1 84 ? -14.944 -6.038 25.486 1.00 96.38 84 PRO A C 1
ATOM 669 O O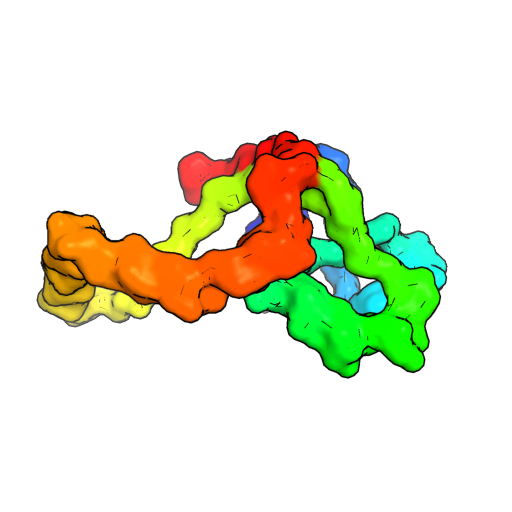 . PRO A 1 84 ? -15.056 -5.003 24.832 1.00 96.38 84 PRO A O 1
ATOM 672 N N . GLU A 1 85 ? -14.459 -6.028 26.732 1.00 97.75 85 GLU A N 1
ATOM 673 C CA . GLU A 1 85 ? -14.028 -4.798 27.404 1.00 97.75 85 GLU A CA 1
ATOM 674 C C . GLU A 1 85 ? -12.816 -4.166 26.708 1.00 97.75 85 GLU A C 1
ATOM 676 O O . GLU A 1 85 ? -12.757 -2.945 26.549 1.00 97.75 85 GLU A O 1
ATOM 681 N N . LEU A 1 86 ? -11.855 -4.974 26.240 1.00 97.50 86 LEU A N 1
ATOM 682 C CA . LEU A 1 86 ? -10.723 -4.465 25.465 1.00 97.50 86 LEU A CA 1
ATOM 683 C C . LEU A 1 86 ? -11.177 -3.873 24.129 1.00 97.50 86 LEU A C 1
ATOM 685 O O . LEU A 1 86 ? -10.680 -2.813 23.746 1.00 97.50 86 LEU A O 1
ATOM 689 N N . ALA A 1 87 ? -12.128 -4.523 23.453 1.00 96.69 87 ALA A N 1
ATOM 690 C CA . ALA A 1 87 ? -12.706 -4.008 22.215 1.00 96.69 87 ALA A CA 1
ATOM 691 C C . ALA A 1 87 ? -13.354 -2.641 22.419 1.00 96.69 87 ALA A C 1
ATOM 693 O O . ALA A 1 87 ? -13.028 -1.698 21.700 1.00 96.69 87 ALA A O 1
ATOM 694 N N . GLN A 1 88 ? -14.174 -2.501 23.460 1.00 97.44 88 GLN A N 1
ATOM 695 C CA . GLN A 1 88 ? -14.803 -1.226 23.781 1.00 97.44 88 GLN A CA 1
ATOM 696 C C . GLN A 1 88 ? -13.768 -0.146 24.122 1.00 97.44 88 GLN A C 1
ATOM 698 O O . GLN A 1 88 ? -13.862 0.974 23.628 1.00 97.44 88 GLN A O 1
ATOM 703 N N . ARG A 1 89 ? -12.739 -0.479 24.915 1.00 97.75 89 ARG A N 1
ATOM 704 C CA . ARG A 1 89 ? -11.678 0.476 25.273 1.00 97.75 89 ARG A CA 1
ATOM 705 C C . ARG A 1 89 ? -10.885 0.955 24.058 1.00 97.75 89 ARG A C 1
ATOM 707 O O . ARG A 1 89 ? -10.597 2.146 23.971 1.00 97.75 89 ARG A O 1
ATOM 714 N N . LEU A 1 90 ? -10.529 0.052 23.142 1.00 96.81 90 LEU A N 1
ATOM 715 C CA . LEU A 1 90 ? -9.831 0.412 21.906 1.00 96.81 90 LEU A CA 1
ATOM 716 C C . LEU A 1 90 ? -10.716 1.267 21.002 1.00 96.81 90 LEU A C 1
ATOM 718 O O . LEU A 1 90 ? -10.255 2.300 20.529 1.00 96.81 90 LEU A O 1
ATOM 722 N N . GLN A 1 91 ? -11.987 0.894 20.834 1.00 95.94 91 GLN A N 1
ATOM 723 C CA . GLN A 1 91 ? -12.933 1.668 20.037 1.00 95.94 91 GLN A CA 1
ATOM 724 C C . GLN A 1 91 ? -13.083 3.098 20.572 1.00 95.94 91 GLN A C 1
ATOM 726 O O . GLN A 1 91 ? -12.875 4.050 19.823 1.00 95.94 91 GLN A O 1
ATOM 731 N N . THR A 1 92 ? -13.347 3.262 21.871 1.00 97.69 92 THR A N 1
ATOM 732 C CA . THR A 1 92 ? -13.446 4.591 22.492 1.00 97.69 92 THR A CA 1
ATOM 733 C C . THR A 1 92 ? -12.144 5.384 22.353 1.00 97.69 92 THR A C 1
ATOM 735 O O . THR A 1 92 ? -12.179 6.579 22.075 1.00 97.69 92 THR A O 1
ATOM 738 N N . GLY A 1 93 ? -10.981 4.741 22.507 1.00 96.44 93 GLY A N 1
ATOM 739 C CA . GLY A 1 93 ? -9.685 5.392 22.300 1.00 96.44 93 GLY A CA 1
ATOM 740 C C . GLY A 1 93 ? -9.498 5.899 20.867 1.00 96.44 93 GLY A C 1
ATOM 741 O O . GLY A 1 93 ? -9.103 7.047 20.673 1.00 96.44 93 GLY A O 1
ATOM 742 N N . CYS A 1 94 ? -9.828 5.078 19.868 1.00 95.25 94 CYS A N 1
ATOM 743 C CA . CYS A 1 94 ? -9.785 5.472 18.461 1.00 95.25 94 CYS A CA 1
ATOM 744 C C . CYS A 1 94 ? -10.736 6.639 18.167 1.00 95.25 94 CYS A C 1
ATOM 746 O O . CYS A 1 94 ? -10.327 7.599 17.521 1.00 95.25 94 CYS A O 1
ATOM 748 N N . GLU A 1 95 ? -11.969 6.600 18.679 1.00 95.94 95 GLU A N 1
ATOM 749 C CA . GLU A 1 95 ? -12.948 7.685 18.523 1.00 95.94 95 GLU A CA 1
ATOM 750 C C . GLU A 1 95 ? -12.425 9.010 19.100 1.00 95.94 95 GLU A C 1
ATOM 752 O O . GLU A 1 95 ? -12.541 10.052 18.456 1.00 95.94 95 GLU A O 1
ATOM 757 N N . ILE A 1 96 ? -11.785 8.971 20.275 1.00 97.25 96 ILE A N 1
ATOM 758 C CA . ILE A 1 96 ? -11.170 10.151 20.900 1.00 97.25 96 ILE A CA 1
ATOM 759 C C . ILE A 1 96 ? -10.032 10.708 20.035 1.00 97.25 96 ILE A C 1
ATOM 761 O O . ILE A 1 96 ? -9.996 11.912 19.788 1.00 97.25 96 ILE A O 1
ATOM 765 N N . VAL A 1 97 ? -9.118 9.853 19.564 1.00 95.94 97 VAL A N 1
ATOM 766 C CA . VAL A 1 97 ? -7.946 10.262 18.763 1.00 95.94 97 VAL A CA 1
ATOM 767 C C . VAL A 1 97 ? -8.352 10.812 17.390 1.00 95.94 97 VAL A C 1
ATOM 769 O O . VAL A 1 97 ? -7.721 11.738 16.875 1.00 95.94 97 VAL A O 1
ATOM 772 N N . LEU A 1 98 ? -9.423 10.277 16.799 1.00 94.31 98 LEU A N 1
ATOM 773 C CA . LEU A 1 98 ? -10.000 10.810 15.565 1.00 94.31 98 LEU A CA 1
ATOM 774 C C . LEU A 1 98 ? -10.662 12.171 15.809 1.00 94.31 98 LEU A C 1
ATOM 776 O O . LEU A 1 98 ? -10.430 13.108 15.049 1.00 94.31 98 LEU A O 1
ATOM 780 N N . ALA A 1 99 ? -11.446 12.308 16.883 1.00 96.94 99 ALA A N 1
ATOM 781 C CA . ALA A 1 99 ? -12.149 13.550 17.205 1.00 96.94 99 ALA A CA 1
ATOM 782 C C . ALA A 1 99 ? -11.210 14.693 17.632 1.00 96.94 99 ALA A C 1
ATOM 784 O O . ALA A 1 99 ? -11.536 15.860 17.421 1.00 96.94 99 ALA A O 1
ATOM 785 N N . SER A 1 100 ? -10.054 14.381 18.228 1.00 96.94 100 SER A N 1
ATOM 786 C CA . SER A 1 100 ? -9.071 15.384 18.659 1.00 96.94 100 SER A CA 1
ATOM 787 C C . SER A 1 100 ? -8.201 15.928 17.519 1.00 96.94 100 SER A C 1
ATOM 789 O O . SER A 1 100 ? -7.558 16.963 17.692 1.00 96.94 100 SER A O 1
ATOM 791 N N . GLY A 1 101 ? -8.162 15.249 16.366 1.00 94.94 101 GLY A N 1
ATOM 792 C CA . GLY A 1 101 ? -7.256 15.562 15.255 1.00 94.94 101 GLY A CA 1
ATOM 793 C C . GLY A 1 101 ? -5.825 15.040 15.444 1.00 94.94 101 GLY A C 1
ATOM 794 O O . GLY A 1 101 ? -4.981 15.235 14.570 1.00 94.94 101 GLY A O 1
ATOM 795 N N . GLU A 1 102 ? -5.536 14.341 16.546 1.00 96.19 102 GLU A N 1
ATOM 796 C CA . GLU A 1 102 ? -4.225 13.722 16.778 1.00 96.19 102 GLU A CA 1
ATOM 797 C C . GLU A 1 102 ? -3.906 12.645 15.739 1.00 96.19 102 GLU A C 1
ATOM 799 O O . GLU A 1 102 ? -2.746 12.499 15.351 1.00 96.19 102 GLU A O 1
ATOM 804 N N . TYR A 1 103 ? -4.927 11.932 15.247 1.00 95.31 103 TYR A N 1
ATOM 805 C CA . TYR A 1 103 ? -4.759 10.999 14.134 1.00 95.31 103 TYR A CA 1
ATOM 806 C C . TYR A 1 103 ? -4.170 11.689 12.901 1.00 95.31 103 TYR A C 1
ATOM 808 O O . TYR A 1 103 ? -3.176 11.217 12.359 1.00 95.31 103 TYR A O 1
ATOM 816 N N . GLU A 1 104 ? -4.742 12.823 12.489 1.00 95.88 104 GLU A N 1
ATOM 817 C CA . GLU A 1 104 ? -4.277 13.565 11.315 1.00 95.88 104 GLU A CA 1
ATOM 818 C C . GLU A 1 104 ? -2.837 14.048 11.517 1.00 95.88 104 GLU A C 1
ATOM 820 O O . GLU A 1 104 ? -1.992 13.894 10.641 1.00 95.88 104 GLU A O 1
ATOM 825 N N . ALA A 1 105 ? -2.511 14.557 12.710 1.00 96.56 105 ALA A N 1
ATOM 826 C CA . ALA A 1 105 ? -1.148 14.974 13.031 1.00 96.56 105 ALA A CA 1
ATOM 827 C C . ALA A 1 105 ? -0.143 13.808 12.961 1.00 96.56 105 ALA A C 1
ATOM 829 O O . ALA A 1 105 ? 0.972 13.981 12.461 1.00 96.56 105 ALA A O 1
ATOM 830 N N . LEU A 1 106 ? -0.524 12.619 13.441 1.00 95.69 106 LEU A N 1
ATOM 831 C CA . LEU A 1 106 ? 0.284 11.405 13.313 1.00 95.69 106 LEU A CA 1
ATOM 832 C C . LEU A 1 106 ? 0.418 10.984 11.849 1.00 95.69 106 LEU A C 1
ATOM 834 O O . LEU A 1 106 ? 1.530 10.718 11.401 1.00 95.69 106 LEU A O 1
ATOM 838 N N . TYR A 1 107 ? -0.682 10.972 11.098 1.00 95.12 107 TYR A N 1
ATOM 839 C CA . TYR A 1 107 ? -0.683 10.613 9.686 1.00 95.12 107 TYR A CA 1
ATOM 840 C C . TYR A 1 107 ? 0.268 11.514 8.896 1.00 95.12 107 TYR A C 1
ATOM 842 O O . TYR A 1 107 ? 1.205 11.028 8.265 1.00 95.12 107 TYR A O 1
ATOM 850 N N . GLN A 1 108 ? 0.117 12.833 9.028 1.00 95.88 108 GLN A N 1
ATOM 851 C CA . GLN A 1 108 ? 0.982 13.808 8.368 1.00 95.88 108 GLN A CA 1
ATOM 852 C C . GLN A 1 108 ? 2.449 13.632 8.765 1.00 95.88 108 GLN A C 1
ATOM 854 O O . GLN A 1 108 ? 3.333 13.700 7.913 1.00 95.88 108 GLN A O 1
ATOM 859 N N . ARG A 1 109 ? 2.731 13.350 10.042 1.00 96.25 109 ARG A N 1
ATOM 860 C CA . ARG A 1 109 ? 4.102 13.136 10.520 1.00 96.25 109 ARG A CA 1
ATOM 861 C C . ARG A 1 109 ? 4.790 11.938 9.861 1.00 96.25 109 ARG A C 1
ATOM 863 O O . ARG A 1 109 ? 6.000 12.004 9.667 1.00 96.25 109 ARG A O 1
ATOM 870 N N . TYR A 1 110 ? 4.063 10.859 9.580 1.00 94.56 110 TYR A N 1
ATOM 871 C CA . TYR A 1 110 ? 4.658 9.612 9.086 1.00 94.56 110 TYR A CA 1
ATOM 872 C C . TYR A 1 110 ? 4.500 9.397 7.579 1.00 94.56 110 TYR A C 1
ATOM 874 O O . TYR A 1 110 ? 5.350 8.741 6.986 1.00 94.56 110 TYR A O 1
ATOM 882 N N . PHE A 1 111 ? 3.454 9.943 6.953 1.00 95.31 111 PHE A N 1
ATOM 883 C CA . PHE A 1 111 ? 3.115 9.629 5.563 1.00 95.31 111 PHE A CA 1
ATOM 884 C C . PHE A 1 111 ? 3.264 10.803 4.590 1.00 95.31 111 PHE A C 1
ATOM 886 O O . PHE A 1 111 ? 3.484 10.566 3.405 1.00 95.31 111 PHE A O 1
ATOM 893 N N . SER A 1 112 ? 3.249 12.061 5.047 1.00 95.50 112 SER A N 1
ATOM 894 C CA . SER A 1 112 ? 3.312 13.205 4.117 1.00 95.50 112 SER A CA 1
ATOM 895 C C . SER A 1 112 ? 4.587 13.225 3.262 1.00 95.50 112 SER A C 1
ATOM 897 O O . SER A 1 112 ? 4.550 13.591 2.087 1.00 95.50 112 SER A O 1
ATOM 899 N N . GLU A 1 113 ? 5.729 12.806 3.814 1.00 95.69 113 GLU A N 1
ATOM 900 C CA . GLU A 1 113 ? 6.998 12.762 3.082 1.00 95.69 113 GLU A CA 1
ATOM 901 C C . GLU A 1 113 ? 6.956 11.747 1.932 1.00 95.69 113 GLU A C 1
ATOM 903 O O . GLU A 1 113 ? 7.316 12.077 0.798 1.00 95.69 113 GLU A O 1
ATOM 908 N N . ILE A 1 114 ? 6.469 10.532 2.196 1.00 95.19 114 ILE A N 1
ATOM 909 C CA . ILE A 1 114 ? 6.384 9.483 1.176 1.00 95.19 114 ILE A CA 1
ATOM 910 C C . ILE A 1 114 ? 5.316 9.804 0.122 1.00 95.19 114 ILE A C 1
ATOM 912 O O . ILE A 1 114 ? 5.561 9.610 -1.068 1.00 95.19 114 ILE A O 1
ATOM 916 N N . GLU A 1 115 ? 4.177 10.382 0.514 1.00 95.69 115 GLU A N 1
ATOM 917 C CA . GLU A 1 115 ? 3.135 10.823 -0.423 1.00 95.69 115 GLU A CA 1
ATOM 918 C C . GLU A 1 115 ? 3.661 11.866 -1.415 1.00 95.69 115 GLU A C 1
ATOM 920 O O . GLU A 1 115 ? 3.416 11.770 -2.624 1.00 95.69 115 GLU A O 1
ATOM 925 N N . ASN A 1 116 ? 4.420 12.842 -0.906 1.00 95.69 116 ASN A N 1
ATOM 926 C CA . ASN A 1 116 ? 5.042 13.882 -1.718 1.00 95.69 116 ASN A CA 1
ATOM 927 C C . ASN A 1 116 ? 6.131 13.313 -2.629 1.00 95.69 116 ASN A C 1
ATOM 929 O O . ASN A 1 116 ? 6.172 13.661 -3.809 1.00 95.69 116 ASN A O 1
ATOM 933 N N . THR A 1 117 ? 6.969 12.416 -2.105 1.00 95.56 117 THR A N 1
ATOM 934 C CA . THR A 1 117 ? 8.060 11.768 -2.851 1.00 95.56 117 THR A CA 1
ATOM 935 C C . THR A 1 117 ? 7.527 10.908 -3.997 1.00 95.56 117 THR A C 1
ATOM 937 O O . THR A 1 117 ? 8.078 10.913 -5.094 1.00 95.56 117 THR A O 1
ATOM 940 N N . LEU A 1 118 ? 6.414 10.202 -3.777 1.00 95.44 118 LEU A N 1
ATOM 941 C CA . LEU A 1 118 ? 5.759 9.381 -4.796 1.00 95.44 118 LEU A CA 1
ATOM 942 C C . LEU A 1 118 ? 4.794 10.164 -5.696 1.00 95.44 118 LEU A C 1
ATOM 944 O O . LEU A 1 118 ? 4.228 9.568 -6.622 1.00 95.44 118 LEU A O 1
ATOM 948 N N . HIS A 1 119 ? 4.600 11.460 -5.435 1.00 95.94 119 HIS A N 1
ATOM 949 C CA . HIS A 1 119 ? 3.656 12.341 -6.123 1.00 95.94 119 HIS A CA 1
ATOM 950 C C . HIS A 1 119 ? 2.229 11.764 -6.190 1.00 95.94 119 HIS A C 1
ATOM 952 O O . HIS A 1 119 ? 1.567 11.867 -7.223 1.00 95.94 119 HIS A O 1
ATOM 958 N N . LEU A 1 120 ? 1.744 11.134 -5.109 1.00 95.44 120 LEU A N 1
ATOM 959 C CA . LEU A 1 120 ? 0.492 10.355 -5.135 1.00 95.44 120 LEU A CA 1
ATOM 960 C C . LEU A 1 120 ? -0.724 11.179 -5.575 1.00 95.44 120 LEU A C 1
ATOM 962 O O . LEU A 1 120 ? -1.533 10.703 -6.365 1.00 95.44 120 LEU A O 1
ATOM 966 N N . ALA A 1 121 ? -0.807 12.441 -5.148 1.00 95.50 121 ALA A N 1
ATOM 967 C CA . ALA A 1 121 ? -1.897 13.347 -5.519 1.00 95.50 121 ALA A CA 1
ATOM 968 C C . ALA A 1 121 ? -1.984 13.646 -7.031 1.00 95.50 121 ALA A C 1
ATOM 970 O O . ALA A 1 121 ? -3.004 14.145 -7.498 1.00 95.50 121 ALA A O 1
ATOM 971 N N . GLN A 1 122 ? -0.920 13.373 -7.794 1.00 96.88 122 GLN A N 1
ATOM 972 C CA . GLN A 1 122 ? -0.846 13.613 -9.239 1.00 96.88 122 GLN A CA 1
ATOM 973 C C . GLN A 1 122 ? -1.071 12.340 -10.065 1.00 96.88 122 GLN A C 1
ATOM 975 O O . GLN A 1 122 ? -1.115 12.412 -11.292 1.00 96.88 122 GLN A O 1
ATOM 980 N N . ARG A 1 123 ? -1.173 11.174 -9.418 1.00 96.44 123 ARG A N 1
ATOM 981 C CA . ARG A 1 123 ? -1.337 9.894 -10.107 1.00 96.44 123 ARG A CA 1
ATOM 982 C C . ARG A 1 123 ? -2.783 9.694 -10.542 1.00 96.44 123 ARG A C 1
ATOM 984 O O . ARG A 1 123 ? -3.720 9.998 -9.805 1.00 96.44 123 ARG A O 1
ATOM 991 N N . GLU A 1 124 ? -2.960 9.116 -11.724 1.00 97.62 124 GLU A N 1
ATOM 992 C CA . GLU A 1 124 ? -4.234 8.548 -12.140 1.00 97.62 124 GLU A CA 1
ATOM 993 C C . GLU A 1 124 ? -4.623 7.407 -11.191 1.00 97.62 124 GLU A C 1
ATOM 995 O O . GLU A 1 124 ? -3.796 6.561 -10.841 1.00 97.62 124 GLU A O 1
ATOM 1000 N N . ARG A 1 125 ? -5.883 7.404 -10.753 1.00 96.81 125 ARG A N 1
ATOM 1001 C CA . ARG A 1 125 ? -6.413 6.451 -9.774 1.00 96.81 125 ARG A CA 1
ATOM 1002 C C . ARG A 1 125 ? -7.166 5.342 -10.494 1.00 96.81 125 ARG A C 1
ATOM 1004 O O . ARG A 1 125 ? -8.251 5.578 -11.021 1.00 96.81 125 ARG A O 1
ATOM 1011 N N . LEU A 1 126 ? -6.614 4.134 -10.468 1.00 96.19 126 LEU A N 1
ATOM 1012 C CA . LEU A 1 126 ? -7.318 2.916 -10.853 1.00 96.19 126 LEU A CA 1
ATOM 1013 C C . LEU A 1 126 ? -8.055 2.383 -9.625 1.00 96.19 126 LEU A C 1
ATOM 1015 O O . LEU A 1 126 ? -7.464 1.728 -8.766 1.00 96.19 126 LEU A O 1
ATOM 1019 N N . LEU A 1 127 ? -9.338 2.729 -9.531 1.00 96.31 127 LEU A N 1
ATOM 1020 C CA . LEU A 1 127 ? -10.191 2.335 -8.416 1.00 96.31 127 LEU A CA 1
ATOM 1021 C C . LEU A 1 127 ? -10.608 0.875 -8.572 1.00 96.31 127 LEU A C 1
ATOM 1023 O O . LEU A 1 127 ? -11.214 0.521 -9.583 1.00 96.31 127 LEU A O 1
ATOM 1027 N N . LEU A 1 128 ? -10.301 0.050 -7.573 1.00 95.06 128 LEU A N 1
ATOM 1028 C CA . LEU A 1 128 ? -10.771 -1.329 -7.505 1.00 95.06 128 LEU A CA 1
ATOM 1029 C C . LEU A 1 128 ? -11.889 -1.451 -6.471 1.00 95.06 128 LEU A C 1
ATOM 1031 O O . LEU A 1 128 ? -11.833 -0.867 -5.386 1.00 95.06 128 LEU A O 1
ATOM 1035 N N . GLU A 1 129 ? -12.897 -2.250 -6.798 1.00 93.56 129 GLU A N 1
ATOM 1036 C CA . GLU A 1 129 ? -13.937 -2.643 -5.859 1.00 93.56 129 GLU A CA 1
ATOM 1037 C C . GLU A 1 129 ? -13.374 -3.684 -4.892 1.00 93.56 129 GLU A C 1
ATOM 1039 O O . GLU A 1 129 ? -12.786 -4.682 -5.311 1.00 93.56 129 GLU A O 1
ATOM 1044 N N . ASN A 1 130 ? -13.556 -3.468 -3.589 1.00 90.31 130 ASN A N 1
ATOM 1045 C CA . ASN A 1 130 ? -13.259 -4.491 -2.598 1.00 90.31 130 ASN A CA 1
ATOM 1046 C C . ASN A 1 130 ? -14.546 -5.288 -2.319 1.00 90.31 130 ASN A C 1
ATOM 1048 O O . ASN A 1 130 ? -15.430 -4.768 -1.647 1.00 90.31 130 ASN A O 1
ATOM 1052 N N . PRO A 1 131 ? -14.666 -6.539 -2.797 1.00 85.06 131 PRO A N 1
ATOM 1053 C CA . PRO A 1 131 ? -15.899 -7.326 -2.696 1.00 85.06 131 PRO A CA 1
ATOM 1054 C C . PRO A 1 131 ? -16.192 -7.850 -1.283 1.00 85.06 131 PRO A C 1
ATOM 1056 O O . PRO A 1 131 ? -17.194 -8.531 -1.064 1.00 85.06 131 PRO A O 1
ATOM 1059 N N . PHE A 1 132 ? -15.287 -7.610 -0.334 1.00 83.69 132 PHE A N 1
ATOM 1060 C CA . PHE A 1 132 ? -15.382 -8.109 1.034 1.00 83.69 132 PHE A CA 1
ATOM 1061 C C . PHE A 1 132 ? -15.970 -7.086 2.013 1.00 83.69 132 PHE A C 1
ATOM 1063 O O . PHE A 1 132 ? -16.056 -7.386 3.206 1.00 83.69 132 PHE A O 1
ATOM 1070 N N . ILE A 1 133 ? -16.355 -5.902 1.526 1.00 81.38 133 ILE A N 1
ATOM 1071 C CA . ILE A 1 133 ? -16.923 -4.796 2.309 1.00 81.38 133 ILE A CA 1
ATOM 1072 C C . ILE A 1 133 ? -18.122 -4.158 1.609 1.00 81.38 133 ILE A C 1
ATOM 1074 O O . ILE A 1 133 ? -18.217 -4.263 0.368 1.00 81.38 133 ILE A O 1
#

Sequence (133 aa):
MASLRPVDAELFRQNGFNVVERGDFDSVFKRLTDGEFDFVCFGANEALEVFESRVANQYPISLVGGVMIEYPFPLVFYINADNPELAQRLQTGCEIVLASGEYEALYQRYFSEIENTLHLAQRERLLLENPFI

Radius of gyration: 18.16 Å; chains: 1; bounding box: 37×42×45 Å

Foldseek 3Di:
DDDPDPLCQVLCVVQPDDHDPDDDPLCPQVCCQVVVDVDDDDPLLCQVVCCVVRNVPPGPDDDDAQADEDEDDDDDDDDDPVCVVVVVVVVVVVVVCVVVCVVVVVCCVRPVVSCVVRVVVRHHYDYTYDPVD

pLDDT: mean 91.01, std 12.78, range [24.36, 97.75]